Protein AF-A0A383BA45-F1 (afdb_monomer_lite)

InterPro domains:
  IPR013785 Aldolase-type TIM barrel [G3DSA:3.20.20.70] (1-122)
  IPR050139 Guanosine monophosphate reductase [PTHR43170] (2-120)

Secondary structure (DSSP, 8-state):
----------GGG--PPP-------GGG----EEEE-TTT--EEEE---EE-SSTTTS-HHHHHHHHHTT-EEEPPTTS-----TTEEEEE-TTS-GGGS---S-S-EEE--S-TTSHHHH--

Radius of gyration: 18.5 Å; chains: 1; bounding box: 49×31×50 Å

Organism: NCBI:txid408172

Foldseek 3Di:
DDDDPDDDDDPVRDDDDDDDDPDPDPVPDDQWDWDQDPPVRDIAIFRAAEFDQDPVTQDPVNQVVQVVRREAYEHHQPDDDDDDPRYADEDELVDDPVPDPPPPGPHYHYDDPDCPDVSNVVD

pLDDT: mean 89.88, std 11.24, range [54.69, 98.5]

Sequence (123 aa):
MRIIENTKLDFSDVLISPKRSQLTSRKDADLTRQFTFKHSKYTWTGVPIIASNMDHTGTYKVNVVLTAHKMLTALCKFEKFQVRENLIQTIGLDKNLDELDYDDSEWICLDVANGYTERFNDY

Structure (mmCIF, N/CA/C/O backbone):
data_AF-A0A383BA45-F1
#
_entry.id   AF-A0A383BA45-F1
#
loop_
_atom_site.group_PDB
_atom_site.id
_atom_site.type_symbol
_atom_site.label_atom_id
_atom_site.label_alt_id
_atom_site.label_comp_id
_atom_site.label_asym_id
_atom_site.label_entity_id
_atom_site.label_seq_id
_atom_site.pdbx_PDB_ins_code
_atom_site.Cartn_x
_atom_site.Cartn_y
_atom_site.Cartn_z
_atom_site.occupancy
_atom_site.B_iso_or_equiv
_atom_site.auth_seq_id
_atom_site.auth_comp_id
_atom_site.auth_asym_id
_atom_site.auth_atom_id
_atom_site.pdbx_PDB_model_num
ATOM 1 N N . MET A 1 1 ? 30.248 10.058 6.506 1.00 61.53 1 MET A N 1
ATOM 2 C CA . MET A 1 1 ? 29.074 9.432 7.152 1.00 61.53 1 MET A CA 1
ATOM 3 C C . MET A 1 1 ? 29.004 9.942 8.585 1.00 61.53 1 MET A C 1
ATOM 5 O O . MET A 1 1 ? 29.980 9.790 9.306 1.00 61.53 1 MET A O 1
ATOM 9 N N . ARG A 1 2 ? 27.924 10.633 8.968 1.00 79.44 2 ARG A N 1
ATOM 10 C CA . ARG A 1 2 ? 27.731 11.160 10.329 1.00 79.44 2 ARG A CA 1
ATOM 11 C C . ARG A 1 2 ? 26.859 10.168 11.097 1.00 79.44 2 ARG A C 1
ATOM 13 O O . ARG A 1 2 ? 25.743 9.909 10.661 1.00 79.44 2 ARG A O 1
ATOM 20 N N . ILE A 1 3 ? 27.369 9.597 12.184 1.00 79.62 3 ILE A N 1
ATOM 21 C CA . ILE A 1 3 ? 26.595 8.676 13.027 1.00 79.62 3 ILE A CA 1
ATOM 22 C C . ILE A 1 3 ? 25.565 9.496 13.815 1.00 79.62 3 ILE A C 1
ATOM 24 O O . ILE A 1 3 ? 25.890 10.561 14.344 1.00 79.62 3 ILE A O 1
ATOM 28 N N . ILE A 1 4 ? 24.311 9.038 13.830 1.00 86.62 4 ILE A N 1
ATOM 29 C CA . ILE A 1 4 ? 23.198 9.697 14.527 1.00 86.62 4 ILE A CA 1
ATOM 30 C C . ILE A 1 4 ? 22.768 8.811 15.699 1.00 86.62 4 ILE A C 1
ATOM 32 O O . ILE A 1 4 ? 21.990 7.877 15.517 1.00 86.62 4 ILE A O 1
ATOM 36 N N . GLU A 1 5 ? 23.231 9.163 16.895 1.00 86.69 5 GLU A N 1
ATOM 37 C CA . GLU A 1 5 ? 23.113 8.416 18.165 1.00 86.69 5 GLU A CA 1
ATOM 38 C C . GLU A 1 5 ? 21.722 8.472 18.840 1.00 86.69 5 GLU A C 1
ATOM 40 O O . GLU A 1 5 ? 21.596 8.382 20.057 1.00 86.69 5 GLU A O 1
ATOM 45 N N . ASN A 1 6 ? 20.641 8.652 18.081 1.00 92.31 6 ASN A N 1
ATOM 46 C CA . ASN A 1 6 ? 19.296 8.747 18.667 1.00 92.31 6 ASN A CA 1
ATOM 47 C C . ASN A 1 6 ? 18.644 7.366 18.812 1.00 92.31 6 ASN A C 1
ATOM 49 O O . ASN A 1 6 ? 18.809 6.529 17.924 1.00 92.31 6 ASN A O 1
ATOM 53 N N . THR A 1 7 ? 17.808 7.181 19.843 1.00 93.44 7 THR A N 1
ATOM 54 C CA . THR A 1 7 ? 16.941 5.998 19.987 1.00 93.44 7 THR A CA 1
ATOM 55 C C . THR A 1 7 ? 16.139 5.758 18.709 1.00 93.44 7 THR A C 1
ATOM 57 O O . THR A 1 7 ? 15.523 6.681 18.167 1.00 93.44 7 THR A O 1
ATOM 60 N N . LYS A 1 8 ? 16.160 4.516 18.223 1.00 93.81 8 LYS A N 1
ATOM 61 C CA . LYS A 1 8 ? 15.396 4.049 17.062 1.00 93.81 8 LYS A CA 1
ATOM 62 C C . LYS A 1 8 ? 14.333 3.084 17.567 1.00 93.81 8 LYS A C 1
ATOM 64 O O . LYS A 1 8 ? 14.648 2.258 18.413 1.00 93.81 8 LYS A O 1
ATOM 69 N N . LEU A 1 9 ? 13.104 3.248 17.091 1.00 95.56 9 LEU A N 1
ATOM 70 C CA . LEU A 1 9 ? 11.965 2.424 17.485 1.00 95.56 9 LEU A CA 1
ATOM 71 C C . LEU A 1 9 ? 11.466 1.650 16.266 1.00 95.56 9 LEU A C 1
ATOM 73 O O . LEU A 1 9 ? 11.285 2.245 15.201 1.00 95.56 9 LEU A O 1
ATOM 77 N N . ASP A 1 10 ? 11.219 0.362 16.450 1.00 97.38 10 ASP A N 1
ATOM 78 C CA . ASP A 1 10 ? 10.475 -0.520 15.554 1.00 97.38 10 ASP A CA 1
ATOM 79 C C . ASP A 1 10 ? 9.052 -0.753 16.109 1.00 97.38 10 ASP A C 1
ATOM 81 O O . ASP A 1 10 ? 8.720 -0.365 17.234 1.00 97.38 10 ASP A O 1
ATOM 85 N N . PHE A 1 11 ? 8.179 -1.404 15.341 1.00 96.75 11 PHE A N 1
ATOM 86 C CA . PHE A 1 11 ? 6.817 -1.727 15.768 1.00 96.75 11 PHE A CA 1
ATOM 87 C C . PHE A 1 11 ? 6.780 -2.610 17.022 1.00 96.75 11 PHE A C 1
ATOM 89 O O . PHE A 1 11 ? 5.856 -2.480 17.821 1.00 96.75 11 PHE A O 1
ATOM 96 N N . SER A 1 12 ? 7.776 -3.482 17.217 1.00 97.25 12 SER A N 1
ATOM 97 C CA . SER A 1 12 ? 7.886 -4.342 18.404 1.00 97.25 12 SER A CA 1
ATOM 98 C C . SER A 1 12 ? 8.242 -3.590 19.685 1.00 97.25 12 SER A C 1
ATOM 100 O O . SER A 1 12 ? 8.045 -4.129 20.773 1.00 97.25 12 SER A O 1
ATOM 102 N N . ASP A 1 13 ? 8.747 -2.361 19.572 1.00 97.62 13 ASP A N 1
ATOM 103 C CA . ASP A 1 13 ? 9.221 -1.583 20.719 1.00 97.62 13 ASP A CA 1
ATOM 104 C C . ASP A 1 13 ? 8.095 -0.800 21.405 1.00 97.62 13 ASP A C 1
ATOM 106 O O . ASP A 1 13 ? 8.297 -0.203 22.465 1.00 97.62 13 ASP A O 1
ATOM 110 N N . VAL A 1 14 ? 6.902 -0.763 20.803 1.00 97.38 14 VAL A N 1
ATOM 111 C CA . VAL A 1 14 ? 5.810 0.114 21.228 1.00 97.38 14 VAL A CA 1
ATOM 112 C C . VAL A 1 14 ? 4.467 -0.604 21.300 1.00 97.38 14 VAL A C 1
ATOM 114 O O . VAL A 1 14 ? 4.181 -1.551 20.575 1.00 97.38 14 VAL A O 1
ATOM 117 N N . LEU A 1 15 ? 3.594 -0.095 22.171 1.00 98.06 15 LEU A N 1
ATOM 118 C CA . LEU A 1 15 ? 2.199 -0.514 22.287 1.00 98.06 15 LEU A CA 1
ATOM 119 C C . LEU A 1 15 ? 1.288 0.714 22.275 1.00 98.06 15 LEU A C 1
ATOM 121 O O . LEU A 1 15 ? 1.640 1.780 22.785 1.00 98.06 15 LEU A O 1
ATOM 125 N N . ILE A 1 16 ? 0.080 0.559 21.732 1.00 97.38 16 ILE A N 1
ATOM 126 C CA . ILE A 1 16 ? -0.950 1.597 21.803 1.00 97.38 16 ILE A CA 1
ATOM 127 C C . 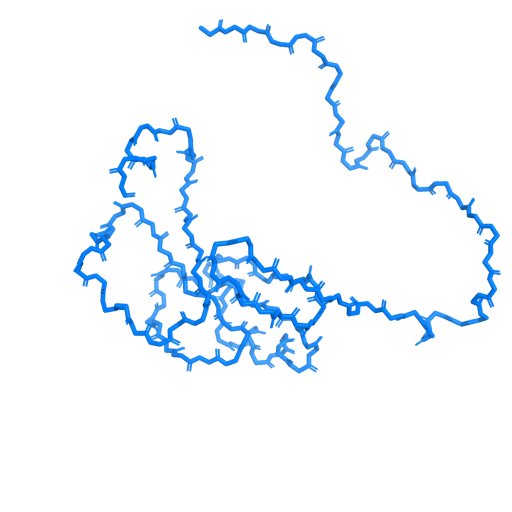ILE A 1 16 ? -1.635 1.505 23.168 1.00 97.38 16 ILE A C 1
ATOM 129 O O . ILE A 1 16 ? -2.255 0.494 23.493 1.00 97.38 16 ILE A O 1
ATOM 133 N N . SER A 1 17 ? -1.557 2.576 23.957 1.00 97.25 17 SER A N 1
ATOM 134 C CA . SER A 1 17 ? -2.257 2.647 25.241 1.00 97.25 17 SER A CA 1
ATOM 135 C C . SER A 1 17 ? -3.776 2.782 25.032 1.00 97.25 17 SER A C 1
ATOM 137 O O . SER A 1 17 ? -4.205 3.696 24.313 1.00 97.25 17 SER A O 1
ATOM 139 N N . PRO A 1 18 ? -4.608 1.913 25.641 1.00 96.50 18 PRO A N 1
ATOM 140 C CA . PRO A 1 18 ? -6.061 2.009 25.546 1.00 96.50 18 PRO A CA 1
ATOM 141 C C . PRO A 1 18 ? -6.597 3.344 26.078 1.00 96.50 18 PRO A C 1
ATOM 143 O O . PRO A 1 18 ? -6.094 3.900 27.054 1.00 96.50 18 PRO A O 1
ATOM 146 N N . LYS A 1 19 ? -7.677 3.842 25.470 1.00 95.06 19 LYS A N 1
ATOM 147 C CA . LYS A 1 19 ? -8.391 5.051 25.909 1.00 95.06 19 LYS A CA 1
ATOM 148 C C . LYS A 1 19 ? -9.884 4.770 26.039 1.00 95.06 19 LYS A C 1
ATOM 150 O O . LYS A 1 19 ? -10.417 3.898 25.355 1.00 95.06 19 LYS A O 1
ATOM 155 N N . ARG A 1 20 ? -10.571 5.525 26.905 1.00 94.25 20 ARG A N 1
ATOM 156 C CA . ARG A 1 20 ? -12.040 5.483 26.983 1.00 94.25 20 ARG A CA 1
ATOM 157 C C . ARG A 1 20 ? -12.626 5.868 25.623 1.00 94.25 20 ARG A C 1
ATOM 159 O O . ARG A 1 20 ? -12.199 6.855 25.032 1.00 94.25 20 ARG A O 1
ATOM 166 N N . SER A 1 21 ? -13.599 5.096 25.154 1.00 91.50 21 SER A N 1
ATOM 167 C CA . SER A 1 21 ? -14.271 5.291 23.869 1.00 91.50 21 SER A CA 1
ATOM 168 C C . SER A 1 21 ? -15.782 5.197 24.050 1.00 91.50 21 SER A C 1
ATOM 170 O O . SER A 1 21 ? -16.254 4.497 24.943 1.00 91.50 21 SER A O 1
ATOM 172 N N . GLN A 1 22 ? -16.525 5.908 23.204 1.00 93.56 22 GLN A N 1
ATOM 173 C CA . GLN A 1 22 ? -17.983 5.792 23.103 1.00 93.56 22 GLN A CA 1
ATOM 174 C C . GLN A 1 22 ? -18.418 4.766 22.042 1.00 93.56 22 GLN A C 1
ATOM 176 O O . GLN A 1 22 ? -19.604 4.470 21.932 1.00 93.56 22 GLN A O 1
ATOM 181 N N . LEU A 1 23 ? -17.476 4.216 21.263 1.00 92.69 23 LEU A N 1
ATOM 182 C CA . LEU A 1 23 ? -17.763 3.159 20.293 1.00 92.69 23 LEU A CA 1
ATOM 183 C C . LEU A 1 23 ? -18.273 1.911 21.015 1.00 92.69 23 LEU A C 1
ATOM 185 O O . LEU A 1 23 ? -17.598 1.371 21.891 1.00 92.69 23 LEU A O 1
ATOM 189 N N . THR A 1 24 ? -19.452 1.444 20.614 1.00 92.50 24 THR A N 1
ATOM 190 C CA . THR A 1 24 ? -20.091 0.255 21.196 1.00 92.50 24 THR A CA 1
ATOM 191 C C . THR A 1 24 ? -19.777 -1.014 20.407 1.00 92.50 24 THR A C 1
ATOM 193 O O . THR A 1 24 ? -19.784 -2.108 20.971 1.00 92.50 24 THR A O 1
ATOM 196 N N . SER A 1 25 ? -19.440 -0.891 19.117 1.00 94.44 25 SER A N 1
ATOM 197 C CA . SER A 1 25 ? -19.050 -2.010 18.267 1.00 94.44 25 SER A CA 1
ATOM 198 C C . SER A 1 25 ? -17.883 -1.669 17.342 1.00 94.44 25 SER A C 1
ATOM 200 O O . SER A 1 25 ? -17.720 -0.544 16.882 1.00 94.44 25 SER A O 1
ATOM 202 N N . ARG A 1 26 ? -17.077 -2.686 17.009 1.00 93.69 26 ARG A N 1
ATOM 203 C CA . ARG A 1 26 ? -15.966 -2.574 16.043 1.00 93.69 26 ARG A CA 1
ATOM 204 C C . ARG A 1 26 ? -16.445 -2.243 14.629 1.00 93.69 26 ARG A C 1
ATOM 206 O O . ARG A 1 26 ? -15.709 -1.616 13.882 1.00 93.69 26 ARG A O 1
ATOM 213 N N . LYS A 1 27 ? -17.667 -2.657 14.276 1.00 93.75 27 LYS A N 1
ATOM 214 C CA . LYS A 1 27 ? -18.272 -2.392 12.960 1.00 93.75 27 LYS A CA 1
ATOM 215 C C . LYS A 1 27 ? -18.537 -0.900 12.717 1.00 93.75 27 LYS A C 1
ATOM 217 O O . LYS A 1 27 ? -18.691 -0.502 11.572 1.00 93.75 27 LYS A O 1
ATOM 222 N N . ASP A 1 28 ? -18.598 -0.109 13.789 1.00 93.12 28 ASP A N 1
ATOM 223 C CA . ASP A 1 28 ? -18.900 1.322 13.734 1.00 93.12 28 ASP A CA 1
ATOM 224 C C . ASP A 1 28 ? -17.629 2.165 13.502 1.00 93.12 28 ASP A C 1
ATOM 226 O O . ASP A 1 28 ? -17.696 3.388 13.403 1.00 93.12 28 ASP A O 1
ATOM 230 N N . ALA A 1 29 ? -16.451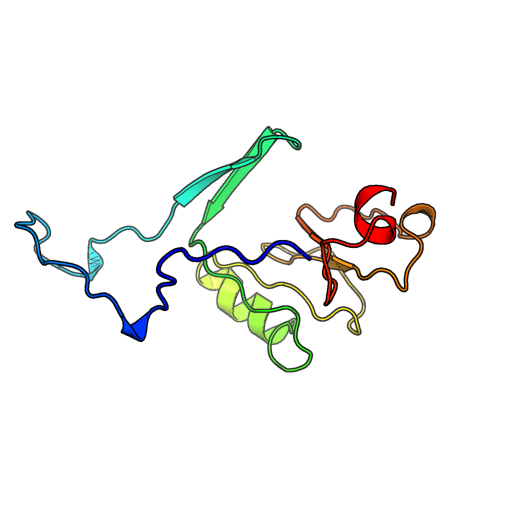 1.531 13.440 1.00 94.88 29 ALA A N 1
ATOM 231 C CA . ALA A 1 29 ? -15.195 2.211 13.164 1.00 94.88 29 ALA A CA 1
ATOM 232 C C . ALA A 1 29 ? -15.031 2.473 11.658 1.00 94.88 29 ALA A C 1
ATOM 234 O O . ALA A 1 29 ? -14.910 1.538 10.866 1.00 94.88 29 ALA A O 1
ATOM 235 N N . ASP A 1 30 ? -14.962 3.749 11.275 1.00 95.94 30 ASP A N 1
ATOM 236 C CA . ASP A 1 30 ? -14.676 4.151 9.899 1.00 95.94 30 ASP A CA 1
ATOM 237 C C . ASP A 1 30 ? -13.161 4.164 9.623 1.00 95.94 30 ASP A C 1
ATOM 239 O O . ASP A 1 30 ? -12.378 4.944 10.186 1.00 95.94 30 ASP A O 1
ATOM 243 N N . LEU A 1 31 ? -12.744 3.259 8.739 1.00 97.25 31 LEU A N 1
ATOM 244 C CA . LEU A 1 31 ? -11.359 3.120 8.299 1.00 97.25 31 LEU A CA 1
ATOM 245 C C . LEU A 1 31 ? -11.024 4.018 7.105 1.00 97.25 31 LEU A C 1
ATOM 247 O O . LEU A 1 31 ? -9.851 4.127 6.745 1.00 97.25 31 LEU A O 1
ATOM 251 N N . THR A 1 32 ? -12.019 4.661 6.491 1.00 97.94 32 THR A N 1
ATOM 252 C CA . THR A 1 32 ? -11.782 5.549 5.360 1.00 97.94 32 THR A CA 1
ATOM 253 C C . THR A 1 32 ? -11.084 6.831 5.806 1.00 97.94 32 THR A C 1
ATOM 255 O O . THR A 1 32 ? -11.244 7.323 6.927 1.00 97.94 32 THR A O 1
ATOM 258 N N . ARG A 1 33 ? -10.226 7.355 4.938 1.00 98.19 33 ARG A N 1
ATOM 259 C CA . ARG A 1 33 ? -9.524 8.625 5.098 1.00 98.19 33 ARG A CA 1
ATOM 260 C C . ARG A 1 33 ? -9.672 9.419 3.819 1.00 98.19 33 ARG A C 1
ATOM 262 O O . ARG A 1 33 ? -9.742 8.838 2.742 1.00 98.19 33 ARG A O 1
ATOM 269 N N . GLN A 1 34 ? -9.687 10.736 3.967 1.00 98.25 34 GLN A N 1
ATOM 270 C CA . GLN A 1 34 ? -9.623 11.668 2.857 1.00 98.25 34 GLN A CA 1
ATOM 271 C C . GLN A 1 34 ? -8.279 12.392 2.902 1.00 98.25 34 GLN A C 1
ATOM 273 O O . GLN A 1 34 ? -7.910 12.954 3.935 1.00 98.25 34 GLN A O 1
ATOM 278 N N . PHE A 1 35 ? -7.557 12.373 1.786 1.00 97.62 35 PHE A N 1
ATOM 279 C CA . PHE A 1 35 ? -6.299 13.092 1.622 1.00 97.62 35 PHE A CA 1
ATOM 280 C C . PHE A 1 35 ? -6.387 14.032 0.431 1.00 97.62 35 PHE A C 1
ATOM 282 O O . PHE A 1 35 ? -6.855 13.633 -0.630 1.00 97.62 35 PHE A O 1
ATOM 289 N N . THR A 1 36 ? -5.874 15.250 0.597 1.00 97.31 36 THR A N 1
ATOM 290 C CA . THR A 1 36 ? -5.609 16.174 -0.508 1.00 97.31 36 THR A CA 1
ATOM 291 C C . THR A 1 36 ? -4.102 16.259 -0.712 1.00 97.31 36 THR A C 1
ATOM 293 O O . THR A 1 36 ? -3.366 16.680 0.185 1.00 97.31 36 THR A O 1
ATOM 296 N N . PHE A 1 37 ? -3.623 15.846 -1.882 1.00 95.75 37 PHE A N 1
ATOM 297 C CA . PHE A 1 37 ? -2.192 15.754 -2.161 1.00 95.75 37 PHE A CA 1
ATOM 298 C C . PHE A 1 37 ? -1.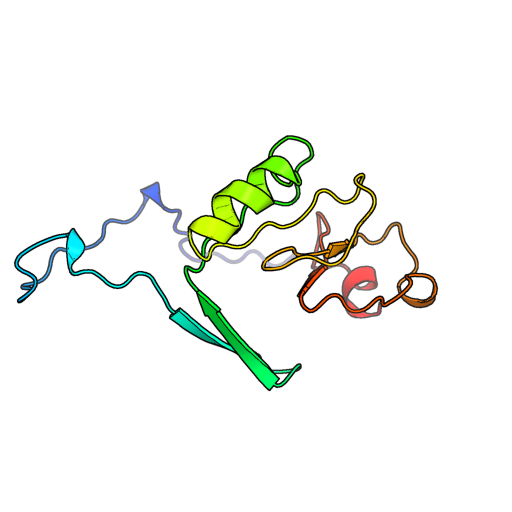585 17.123 -2.467 1.00 95.75 37 PHE A C 1
ATOM 300 O O . PHE A 1 37 ? -2.119 17.921 -3.238 1.00 95.75 37 PHE A O 1
ATOM 307 N N . LYS A 1 38 ? -0.422 17.397 -1.866 1.00 95.75 38 LYS A N 1
ATOM 308 C CA . LYS A 1 38 ? 0.222 18.719 -1.890 1.00 95.75 38 LYS A CA 1
ATOM 309 C C . LYS A 1 38 ? 0.496 19.239 -3.305 1.00 95.75 38 LYS A C 1
ATOM 311 O O . LYS A 1 38 ? 0.287 20.431 -3.541 1.00 95.75 38 LYS A O 1
ATOM 316 N N . HIS A 1 39 ? 0.975 18.376 -4.200 1.00 93.50 39 HIS A N 1
ATOM 317 C CA . HIS A 1 39 ? 1.456 18.763 -5.530 1.00 93.50 39 HIS A CA 1
ATOM 318 C C . HIS A 1 39 ? 0.371 18.638 -6.603 1.00 93.50 39 HIS A C 1
ATOM 320 O O . HIS A 1 39 ? 0.071 19.633 -7.254 1.00 93.50 39 HIS A O 1
ATOM 326 N N . SER A 1 40 ? -0.287 17.481 -6.718 1.00 91.50 40 SER A N 1
ATOM 327 C CA . SER A 1 40 ? -1.356 17.268 -7.707 1.00 91.50 40 SER A CA 1
ATOM 328 C C . SER A 1 40 ? -2.673 17.971 -7.368 1.00 91.50 40 SER A C 1
ATOM 330 O O . SER A 1 40 ? -3.524 18.107 -8.236 1.00 91.50 40 SER A O 1
ATOM 332 N N . LYS A 1 41 ? -2.877 18.390 -6.107 1.00 94.12 41 LYS A N 1
ATOM 333 C CA . LYS A 1 41 ? -4.161 18.900 -5.570 1.00 94.12 41 LYS A CA 1
ATOM 334 C C . LYS A 1 41 ? -5.318 17.901 -5.645 1.00 94.12 41 LYS A C 1
ATOM 336 O O . LYS A 1 41 ? -6.435 18.231 -5.248 1.00 94.12 41 LYS A O 1
ATOM 341 N N . TYR A 1 42 ? -5.043 16.680 -6.090 1.00 93.19 42 TYR A N 1
ATOM 342 C CA . TYR A 1 42 ? -6.010 15.606 -6.148 1.00 93.19 42 TYR A CA 1
ATOM 343 C C . TYR A 1 42 ? -6.501 15.252 -4.742 1.00 93.19 42 TYR A C 1
ATOM 345 O O . TYR A 1 42 ? -5.729 15.299 -3.779 1.00 93.19 42 TYR A O 1
ATOM 353 N N . THR A 1 43 ? -7.786 14.921 -4.625 1.00 96.50 43 THR A N 1
ATOM 354 C CA . THR A 1 43 ? -8.389 14.471 -3.371 1.00 96.50 43 THR A CA 1
ATOM 355 C C . THR A 1 43 ? -8.852 13.036 -3.523 1.00 96.50 43 THR A C 1
ATOM 357 O O . THR A 1 43 ? -9.723 12.756 -4.338 1.00 96.50 43 THR A O 1
ATOM 360 N N . TRP A 1 44 ? -8.302 12.150 -2.699 1.00 96.31 44 TRP A N 1
ATOM 361 C CA . TRP A 1 44 ? -8.675 10.740 -2.663 1.00 96.31 44 TRP A CA 1
ATOM 362 C C . TRP A 1 44 ? -9.370 10.400 -1.351 1.00 96.31 44 TRP A C 1
ATOM 364 O O . TRP A 1 44 ? -8.958 10.879 -0.290 1.00 96.31 44 TRP A O 1
ATOM 374 N N . THR A 1 45 ? -10.379 9.532 -1.428 1.00 98.00 45 THR A N 1
ATOM 375 C CA . THR A 1 45 ? -11.073 8.981 -0.264 1.00 98.00 45 THR A CA 1
ATOM 376 C C . THR A 1 45 ? -11.117 7.457 -0.344 1.00 98.00 45 THR A C 1
ATOM 378 O O . THR A 1 45 ? -11.720 6.901 -1.258 1.00 98.00 45 THR A O 1
ATOM 381 N N . GLY A 1 46 ? -10.553 6.774 0.651 1.00 97.88 46 GLY A N 1
ATOM 382 C CA . GLY A 1 46 ? -10.550 5.311 0.718 1.00 97.88 46 GLY A 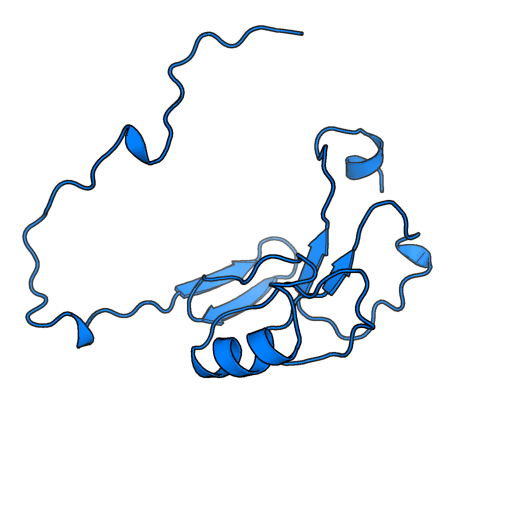CA 1
ATOM 383 C C . GLY A 1 46 ? -9.893 4.781 1.988 1.00 97.88 46 GLY A C 1
ATOM 384 O O . GLY A 1 46 ? -9.612 5.538 2.917 1.00 97.88 46 GLY A O 1
ATOM 385 N N . VAL A 1 47 ? -9.675 3.471 2.064 1.00 98.44 47 VAL A N 1
ATOM 386 C CA . VAL A 1 47 ? -8.958 2.839 3.178 1.00 98.44 47 VAL A CA 1
ATOM 387 C C . VAL A 1 47 ? -7.463 2.851 2.844 1.00 98.44 47 VAL A C 1
ATOM 389 O O . VAL A 1 47 ? -7.084 2.263 1.832 1.00 98.44 47 VAL A O 1
ATOM 392 N N . PRO A 1 48 ? -6.599 3.506 3.646 1.00 97.69 48 PRO A N 1
ATOM 393 C CA . PRO A 1 48 ? -5.195 3.758 3.303 1.00 97.69 48 PRO A CA 1
ATOM 394 C C . PRO A 1 48 ? -4.307 2.522 3.512 1.00 97.69 48 PRO A C 1
ATOM 396 O O . PRO A 1 48 ? -3.348 2.538 4.280 1.00 97.69 48 PRO A O 1
ATOM 399 N N . ILE A 1 49 ? -4.660 1.433 2.837 1.00 98.38 49 ILE A N 1
ATOM 400 C CA . ILE A 1 49 ? -3.903 0.190 2.743 1.00 98.38 49 ILE A CA 1
ATOM 401 C C . ILE A 1 49 ? -3.564 -0.010 1.269 1.00 98.38 49 ILE A C 1
ATOM 403 O O . ILE A 1 49 ? -4.420 0.151 0.397 1.00 98.38 49 ILE A O 1
ATOM 407 N N . ILE A 1 50 ? -2.304 -0.347 1.005 1.00 98.50 50 ILE A N 1
ATOM 408 C CA . ILE A 1 50 ? -1.765 -0.503 -0.343 1.00 98.50 50 ILE A CA 1
ATOM 409 C C . ILE A 1 50 ? -1.058 -1.855 -0.422 1.00 98.50 50 ILE A C 1
ATOM 411 O O . ILE A 1 50 ? -0.175 -2.136 0.389 1.00 98.50 50 ILE A O 1
ATOM 415 N N . ALA A 1 51 ? -1.424 -2.692 -1.393 1.00 98.50 51 ALA A N 1
ATOM 416 C CA . ALA A 1 51 ? -0.617 -3.863 -1.731 1.00 98.50 51 ALA A CA 1
ATOM 417 C C . ALA A 1 51 ? 0.709 -3.428 -2.373 1.00 98.50 51 ALA A C 1
ATOM 419 O O . ALA A 1 51 ? 0.716 -2.598 -3.282 1.00 98.50 51 ALA A O 1
ATOM 420 N N . SER A 1 52 ? 1.818 -3.996 -1.895 1.00 98.38 52 SER A N 1
ATOM 421 C CA . SER A 1 52 ? 3.164 -3.682 -2.384 1.00 98.38 52 SER A CA 1
ATOM 422 C C . SER A 1 52 ? 3.374 -4.150 -3.830 1.00 98.38 52 SER A C 1
ATOM 424 O O . SER A 1 52 ? 2.864 -5.194 -4.233 1.00 98.38 52 SER A O 1
ATOM 426 N N . ASN A 1 53 ? 4.191 -3.405 -4.573 1.00 97.25 53 ASN A N 1
ATOM 427 C CA . ASN A 1 53 ? 4.592 -3.579 -5.975 1.00 97.25 53 ASN A CA 1
ATOM 428 C C . ASN A 1 53 ? 5.499 -4.796 -6.259 1.00 97.25 53 ASN A C 1
ATOM 430 O O . ASN A 1 53 ? 6.264 -4.802 -7.226 1.00 97.25 53 ASN A O 1
ATOM 434 N N . MET A 1 54 ? 5.419 -5.840 -5.436 1.00 97.44 54 MET A N 1
ATOM 435 C CA . MET A 1 54 ? 6.143 -7.099 -5.631 1.00 97.44 54 MET A CA 1
ATOM 436 C C . MET A 1 54 ? 5.419 -7.993 -6.647 1.00 97.44 54 MET A C 1
ATOM 438 O O . MET A 1 54 ? 4.196 -7.949 -6.753 1.00 97.44 54 MET A O 1
ATOM 442 N N . ASP A 1 55 ? 6.158 -8.842 -7.354 1.00 94.50 55 ASP A N 1
ATOM 443 C CA . ASP A 1 55 ? 5.668 -9.778 -8.383 1.00 94.50 55 ASP A CA 1
ATOM 444 C C . ASP A 1 55 ? 4.488 -10.664 -7.947 1.00 94.50 55 ASP A C 1
ATOM 446 O O . ASP A 1 55 ? 3.545 -10.879 -8.707 1.00 94.50 55 ASP A O 1
ATOM 450 N N . HIS A 1 56 ? 4.496 -11.140 -6.706 1.00 95.06 56 HIS A N 1
ATOM 451 C CA . HIS A 1 56 ? 3.461 -12.025 -6.169 1.00 95.06 56 HIS A CA 1
ATOM 452 C C . HIS A 1 56 ? 2.428 -11.319 -5.279 1.00 95.06 56 HIS A C 1
ATOM 454 O O . HIS A 1 56 ? 1.506 -11.963 -4.778 1.00 95.06 56 HIS A O 1
ATOM 460 N N . THR A 1 57 ? 2.543 -9.997 -5.124 1.00 97.38 57 THR A N 1
ATOM 461 C CA . THR A 1 57 ? 1.653 -9.177 -4.285 1.00 97.38 57 THR A CA 1
ATOM 462 C C . THR A 1 57 ? 0.890 -8.160 -5.133 1.00 97.38 57 THR A C 1
ATOM 464 O O . THR A 1 57 ? -0.339 -8.133 -5.129 1.00 97.38 57 THR A O 1
ATOM 467 N N . GLY A 1 58 ? 1.604 -7.358 -5.917 1.00 97.56 58 GLY A N 1
ATOM 468 C CA . GLY A 1 58 ? 1.080 -6.285 -6.755 1.00 97.56 58 GLY A CA 1
ATOM 469 C C . GLY A 1 58 ? 0.547 -6.795 -8.086 1.00 97.56 58 GLY A C 1
ATOM 470 O O . GLY A 1 58 ? 1.098 -6.476 -9.136 1.00 97.56 58 GLY A O 1
ATOM 471 N N . THR A 1 59 ? -0.512 -7.606 -8.054 1.00 97.81 59 THR A N 1
ATOM 472 C CA . THR A 1 59 ? -1.117 -8.208 -9.255 1.00 97.81 59 THR A CA 1
ATOM 473 C C . THR A 1 59 ? -2.513 -7.653 -9.530 1.00 97.81 59 THR A C 1
ATOM 475 O O . THR A 1 59 ? -3.217 -7.205 -8.623 1.00 97.81 59 THR A O 1
ATOM 478 N N . TYR A 1 60 ? -2.988 -7.777 -10.772 1.00 97.75 60 TYR A N 1
ATOM 479 C CA . TYR A 1 60 ? -4.364 -7.411 -11.131 1.00 97.75 60 TYR A CA 1
ATOM 480 C C . TYR A 1 60 ? -5.431 -8.143 -10.315 1.00 97.75 60 TYR A C 1
ATOM 482 O O . TYR A 1 60 ? -6.472 -7.571 -10.005 1.00 97.75 60 TYR A O 1
ATOM 490 N N . LYS A 1 61 ? -5.182 -9.405 -9.948 1.00 97.69 61 LYS A N 1
ATOM 491 C CA . LYS A 1 61 ? -6.113 -10.183 -9.121 1.00 97.69 61 LYS A CA 1
ATOM 492 C C . LYS A 1 61 ? -6.245 -9.574 -7.725 1.00 97.69 61 LYS A C 1
ATOM 494 O O . LYS A 1 61 ? -7.354 -9.488 -7.208 1.00 97.69 61 LYS A O 1
ATOM 499 N N . VAL A 1 62 ? -5.133 -9.111 -7.150 1.00 98.12 62 VAL A N 1
ATOM 500 C CA . VAL A 1 62 ? -5.122 -8.414 -5.857 1.00 98.12 62 VAL A CA 1
ATOM 501 C C . VAL A 1 62 ? -5.814 -7.057 -5.968 1.00 98.12 62 VAL A C 1
ATOM 503 O O . VAL A 1 62 ? -6.666 -6.764 -5.134 1.00 98.12 62 VAL A O 1
ATOM 506 N N . ASN A 1 63 ? -5.556 -6.288 -7.031 1.00 98.12 63 ASN A N 1
ATOM 507 C CA . ASN A 1 63 ? -6.254 -5.022 -7.278 1.00 98.12 63 ASN A CA 1
ATOM 508 C C . ASN A 1 63 ? -7.778 -5.189 -7.336 1.00 98.12 63 ASN A C 1
ATOM 510 O O . ASN A 1 63 ? -8.482 -4.411 -6.700 1.00 98.12 63 ASN A O 1
ATOM 514 N N . VAL A 1 64 ? -8.293 -6.215 -8.022 1.00 98.06 64 VAL A N 1
ATOM 515 C CA . VAL A 1 64 ? -9.745 -6.465 -8.092 1.00 98.06 64 VAL A CA 1
ATOM 516 C C . VAL A 1 64 ? -10.344 -6.669 -6.696 1.00 98.06 64 VAL A C 1
ATOM 518 O O . VAL A 1 64 ? -11.380 -6.089 -6.379 1.00 98.06 64 VAL A O 1
ATOM 521 N N . VAL A 1 65 ? -9.682 -7.456 -5.843 1.00 98.31 65 VAL A N 1
ATOM 522 C CA . VAL 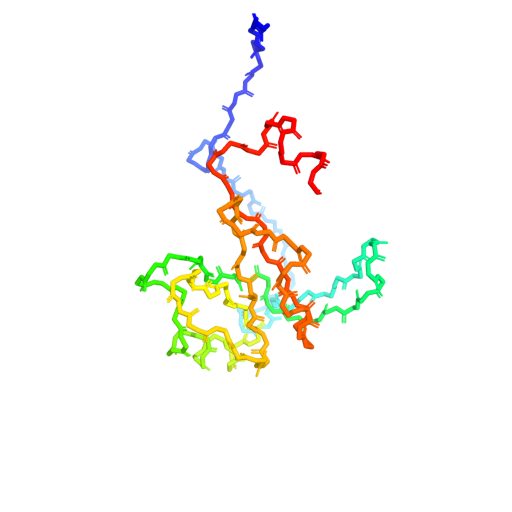A 1 65 ? -10.162 -7.730 -4.480 1.00 98.31 65 VAL A CA 1
ATOM 523 C C . VAL A 1 65 ? -10.042 -6.491 -3.589 1.00 98.31 65 VAL A C 1
ATOM 525 O O . VAL A 1 65 ? -10.993 -6.138 -2.897 1.00 98.31 65 VAL A O 1
ATOM 528 N N . LEU A 1 66 ? -8.900 -5.802 -3.614 1.00 98.38 66 LEU A N 1
ATOM 529 C CA . LEU A 1 66 ? -8.651 -4.631 -2.770 1.00 98.38 66 LEU A CA 1
ATOM 530 C C . LEU A 1 66 ? -9.512 -3.423 -3.152 1.00 98.38 66 LEU A C 1
ATOM 532 O O . LEU A 1 66 ? -10.001 -2.722 -2.265 1.00 98.38 66 LEU A O 1
ATOM 536 N N . THR A 1 67 ? -9.789 -3.231 -4.442 1.00 97.81 67 THR A N 1
ATOM 537 C CA . THR A 1 67 ? -10.689 -2.173 -4.927 1.00 97.81 67 THR A CA 1
ATOM 538 C C . THR A 1 67 ? -12.089 -2.315 -4.330 1.00 97.81 67 THR A C 1
ATOM 540 O O . THR A 1 67 ? -12.655 -1.327 -3.866 1.00 97.81 67 THR A O 1
ATOM 543 N N . ALA A 1 68 ? -12.614 -3.543 -4.208 1.00 97.94 68 ALA A N 1
ATOM 544 C CA . ALA A 1 68 ? -13.906 -3.794 -3.556 1.00 97.94 68 ALA A CA 1
ATOM 545 C C . ALA A 1 68 ? -13.936 -3.365 -2.071 1.00 97.94 68 ALA A C 1
ATOM 547 O O . ALA A 1 68 ? -15.004 -3.111 -1.512 1.00 97.94 68 ALA A O 1
ATOM 548 N N . HIS A 1 69 ? -12.765 -3.239 -1.439 1.00 98.00 69 HIS A N 1
ATOM 549 C CA . HIS A 1 69 ? -12.583 -2.750 -0.072 1.00 98.00 69 HIS A CA 1
ATOM 550 C C . HIS A 1 69 ? -12.095 -1.291 0.003 1.00 98.00 69 HIS A C 1
ATOM 552 O O . HIS A 1 69 ? -11.729 -0.832 1.087 1.00 98.00 69 HIS A O 1
ATOM 558 N N . LYS A 1 70 ? -12.118 -0.546 -1.114 1.00 97.88 70 LYS A N 1
ATOM 559 C CA . LYS A 1 70 ? -11.624 0.841 -1.231 1.00 97.88 70 LYS A CA 1
ATOM 560 C C . LYS A 1 70 ? -10.133 0.983 -0.892 1.00 97.88 70 LYS A C 1
ATOM 562 O O . LYS A 1 70 ? -9.721 2.007 -0.351 1.00 97.88 70 LYS A O 1
ATOM 567 N N . MET A 1 71 ? -9.350 -0.064 -1.143 1.00 98.44 71 MET A N 1
ATOM 568 C CA . MET A 1 71 ? -7.902 -0.115 -0.926 1.00 98.44 71 MET A CA 1
ATOM 569 C C . MET A 1 71 ? -7.158 -0.032 -2.262 1.00 98.44 71 MET A C 1
ATOM 571 O O . MET A 1 71 ? -7.729 -0.316 -3.314 1.00 98.44 71 MET A O 1
ATOM 575 N N . LEU A 1 72 ? -5.874 0.324 -2.211 1.00 98.25 72 LEU A N 1
ATOM 576 C CA . LEU A 1 72 ? -5.030 0.519 -3.391 1.00 98.25 72 LEU A CA 1
ATOM 577 C C . LEU A 1 72 ? -4.129 -0.691 -3.658 1.00 98.25 72 LEU A C 1
ATOM 579 O O . LEU A 1 72 ? -3.860 -1.523 -2.789 1.00 98.25 72 LEU A O 1
ATOM 583 N N . THR A 1 73 ? -3.613 -0.787 -4.877 1.00 98.44 73 THR A N 1
ATOM 584 C CA . THR A 1 73 ? -2.593 -1.774 -5.252 1.00 98.44 73 THR A CA 1
ATOM 585 C C . THR A 1 73 ? -1.523 -1.109 -6.093 1.00 98.44 73 THR A C 1
ATOM 587 O O . THR A 1 73 ? -1.833 -0.565 -7.148 1.00 98.44 73 THR A O 1
ATOM 590 N N . ALA A 1 74 ? -0.267 -1.183 -5.657 1.00 98.00 74 ALA A N 1
ATOM 591 C CA . ALA A 1 74 ? 0.861 -0.865 -6.517 1.00 98.00 74 ALA A CA 1
ATOM 592 C C . ALA A 1 74 ? 1.174 -2.070 -7.398 1.00 98.00 74 ALA A C 1
ATOM 594 O O . ALA A 1 74 ? 1.422 -3.165 -6.896 1.00 98.00 74 ALA A O 1
ATOM 595 N N . LEU A 1 75 ? 1.069 -1.890 -8.715 1.00 96.81 75 LEU A N 1
ATOM 596 C CA . LEU A 1 75 ? 1.275 -2.964 -9.678 1.00 96.81 75 LEU A CA 1
ATOM 597 C C . LEU A 1 75 ? 2.767 -3.271 -9.796 1.00 96.81 75 LEU A C 1
ATOM 599 O O . LEU A 1 75 ? 3.590 -2.362 -9.864 1.00 96.81 75 LEU A O 1
ATOM 603 N N . CYS A 1 76 ? 3.126 -4.549 -9.877 1.00 95.62 76 CYS A N 1
ATOM 604 C CA . CYS A 1 76 ? 4.502 -4.930 -10.151 1.00 95.62 76 CYS A CA 1
ATOM 605 C C . CYS A 1 76 ? 5.002 -4.308 -11.465 1.00 95.62 76 CYS A C 1
ATOM 607 O O . CYS A 1 76 ? 4.334 -4.377 -12.494 1.00 95.62 76 CYS A O 1
ATOM 609 N N . LYS A 1 77 ? 6.217 -3.747 -11.456 1.00 90.69 77 LYS A N 1
ATOM 610 C CA . LYS A 1 77 ? 6.800 -3.046 -12.616 1.00 90.69 77 LYS A CA 1
ATOM 611 C C . LYS A 1 77 ? 7.023 -3.917 -13.862 1.00 90.69 77 LYS A C 1
ATOM 613 O O . LYS A 1 77 ? 7.268 -3.377 -14.943 1.00 90.69 77 LYS A O 1
ATOM 618 N N . PHE A 1 78 ? 6.997 -5.241 -13.697 1.00 90.00 78 PHE A N 1
ATOM 619 C CA . PHE A 1 78 ? 7.139 -6.219 -14.779 1.00 90.00 78 PHE A CA 1
ATOM 620 C C . PHE A 1 78 ? 5.806 -6.552 -15.464 1.00 90.00 78 PHE A C 1
ATOM 622 O O . PHE A 1 78 ? 5.806 -7.150 -16.537 1.00 90.00 78 PHE A O 1
ATOM 629 N N . GLU A 1 79 ? 4.679 -6.145 -14.878 1.00 89.81 79 GLU A N 1
ATOM 630 C CA . GLU A 1 79 ? 3.362 -6.255 -15.499 1.00 89.81 79 GLU A CA 1
ATOM 631 C C . GLU A 1 79 ? 3.134 -5.093 -16.475 1.00 89.81 79 GLU A C 1
ATOM 633 O O . GLU A 1 79 ? 3.553 -3.954 -16.243 1.00 89.81 79 GLU A O 1
ATOM 638 N N . LYS A 1 80 ? 2.433 -5.363 -17.581 1.00 89.44 80 LYS A N 1
ATOM 639 C CA . LYS A 1 80 ? 2.028 -4.304 -18.512 1.00 89.44 80 LYS A CA 1
ATOM 640 C C . LYS A 1 80 ? 0.925 -3.473 -17.865 1.00 89.44 80 LYS A C 1
ATOM 642 O O . LYS A 1 80 ? -0.178 -3.983 -17.716 1.00 89.44 80 LYS A O 1
ATOM 647 N N . PHE A 1 81 ? 1.207 -2.210 -17.554 1.00 90.62 81 PHE A N 1
ATOM 648 C CA . PHE A 1 81 ? 0.234 -1.300 -16.950 1.00 90.62 81 PHE A CA 1
ATOM 649 C C . PHE A 1 81 ? -0.994 -1.058 -17.847 1.00 90.62 81 PHE A C 1
ATOM 651 O O . PHE A 1 81 ? -0.901 -1.045 -19.075 1.00 90.62 81 PHE A O 1
ATOM 658 N N . GLN A 1 82 ? -2.148 -0.883 -17.200 1.00 90.31 82 GLN A N 1
ATOM 659 C CA . GLN A 1 82 ? -3.434 -0.521 -17.797 1.00 90.31 82 GLN A CA 1
ATOM 660 C C . GLN A 1 82 ? -4.202 0.288 -16.755 1.00 90.31 82 GLN A C 1
ATOM 662 O O . GLN A 1 82 ? -4.310 -0.173 -15.615 1.00 90.31 82 GLN A O 1
ATOM 667 N N . VAL A 1 83 ? -4.753 1.438 -17.142 1.00 90.62 83 VAL A N 1
ATOM 668 C CA . VAL A 1 83 ? -5.510 2.314 -16.237 1.00 90.62 83 VAL A CA 1
ATOM 669 C C . VAL A 1 83 ? -6.692 1.555 -15.625 1.00 90.62 83 VAL A C 1
ATOM 671 O O . VAL A 1 83 ? -7.500 0.947 -16.333 1.00 90.62 83 VAL A O 1
ATOM 674 N N . ARG A 1 84 ? -6.770 1.561 -14.290 1.00 92.75 84 ARG A N 1
ATOM 675 C CA . ARG A 1 84 ? -7.839 0.950 -13.487 1.00 92.75 84 ARG A CA 1
ATOM 676 C C . ARG A 1 84 ? -8.035 1.726 -12.193 1.00 92.75 84 ARG A C 1
ATOM 678 O O . ARG A 1 84 ? -7.112 2.368 -11.700 1.00 92.75 84 ARG A O 1
ATOM 685 N N . GLU A 1 85 ? -9.224 1.598 -11.617 1.00 94.25 85 GLU A N 1
ATOM 686 C CA . GLU A 1 85 ? -9.524 2.152 -10.299 1.00 94.25 85 GLU A CA 1
ATOM 687 C C . GLU A 1 85 ? -8.562 1.599 -9.231 1.00 94.25 85 GLU A C 1
ATOM 689 O O . GLU A 1 85 ? -8.252 0.402 -9.205 1.00 94.25 85 GLU A O 1
ATOM 694 N N . ASN A 1 86 ? -8.091 2.484 -8.345 1.00 95.69 86 ASN A N 1
ATOM 695 C CA . ASN A 1 86 ? -7.216 2.167 -7.212 1.00 95.69 86 ASN A CA 1
ATOM 696 C C . ASN A 1 86 ? -5.938 1.376 -7.582 1.00 95.69 86 ASN A C 1
ATOM 698 O O . ASN A 1 86 ? -5.376 0.656 -6.746 1.00 95.69 86 ASN A O 1
ATOM 702 N N . LEU A 1 87 ? -5.469 1.496 -8.827 1.00 96.25 87 LEU A N 1
ATOM 703 C CA . LEU A 1 87 ? -4.233 0.886 -9.305 1.00 96.25 87 LEU A CA 1
ATOM 704 C C . LEU A 1 87 ? -3.140 1.946 -9.441 1.00 96.25 87 LEU A C 1
ATOM 706 O O . LEU A 1 87 ? -3.358 3.001 -10.029 1.00 96.25 87 LEU A O 1
ATOM 710 N N . ILE A 1 88 ? -1.957 1.642 -8.916 1.00 95.56 88 ILE A N 1
ATOM 711 C CA . ILE A 1 88 ? -0.791 2.521 -8.958 1.00 95.56 88 ILE A CA 1
ATOM 712 C C . ILE A 1 88 ? 0.220 1.951 -9.949 1.00 95.56 88 ILE A C 1
ATOM 714 O O . ILE A 1 88 ? 0.594 0.777 -9.856 1.00 95.56 88 ILE A O 1
ATOM 718 N N . GLN A 1 89 ? 0.677 2.785 -10.881 1.00 93.19 89 GLN A N 1
ATOM 719 C CA . GLN A 1 89 ? 1.739 2.434 -11.816 1.00 93.19 89 GLN A CA 1
ATOM 720 C C . GLN A 1 89 ? 3.097 2.536 -11.123 1.00 93.19 89 GLN A C 1
ATOM 722 O O . GLN A 1 89 ? 3.476 3.607 -10.650 1.00 93.19 89 GLN A O 1
ATOM 727 N N . THR A 1 90 ? 3.852 1.440 -11.071 1.00 92.31 90 THR A N 1
ATOM 728 C CA . THR A 1 90 ? 5.215 1.459 -10.528 1.00 92.31 90 THR A CA 1
ATOM 729 C C . THR A 1 90 ? 6.244 1.729 -11.618 1.00 92.31 90 THR A C 1
ATOM 731 O O . THR A 1 90 ? 6.260 1.072 -12.662 1.00 92.31 90 THR A O 1
ATOM 734 N N . ILE A 1 91 ? 7.151 2.662 -11.335 1.00 88.00 91 ILE A N 1
ATOM 735 C CA . ILE A 1 91 ? 8.266 3.054 -12.193 1.00 88.00 91 ILE A CA 1
ATOM 736 C C . ILE A 1 91 ? 9.565 2.978 -11.379 1.00 88.00 91 ILE A C 1
ATOM 738 O O . ILE A 1 91 ? 9.617 3.416 -10.232 1.00 88.00 91 ILE A O 1
ATOM 742 N N . GLY A 1 92 ? 10.611 2.408 -11.980 1.00 84.50 92 GLY A N 1
ATOM 743 C CA . GLY A 1 92 ? 11.973 2.399 -11.441 1.00 84.50 92 GLY A CA 1
ATOM 744 C C . GLY A 1 92 ? 12.934 3.212 -12.313 1.00 84.50 92 GLY A C 1
ATOM 745 O O . GLY A 1 92 ? 12.577 3.638 -13.408 1.00 84.50 92 GLY A O 1
ATOM 746 N N . LEU A 1 93 ? 14.177 3.382 -11.851 1.00 74.56 93 LEU A N 1
ATOM 747 C CA . LEU A 1 93 ? 15.228 4.153 -12.550 1.00 74.56 93 LEU A CA 1
ATOM 748 C C . LEU A 1 93 ? 15.769 3.497 -13.830 1.00 74.56 93 LEU A C 1
ATOM 750 O O . LEU A 1 93 ? 16.638 4.065 -14.494 1.00 74.56 93 LEU A O 1
ATOM 754 N N . ASP A 1 94 ? 15.335 2.276 -14.136 1.00 70.94 94 ASP A N 1
ATOM 755 C CA . ASP A 1 94 ? 15.662 1.564 -15.369 1.00 70.94 94 ASP A CA 1
ATOM 756 C C . ASP A 1 94 ? 14.873 2.072 -16.584 1.00 70.94 94 ASP A C 1
ATOM 758 O O . ASP A 1 94 ? 15.234 1.743 -17.712 1.00 70.94 94 ASP A O 1
ATOM 762 N N . LYS A 1 95 ? 13.835 2.891 -16.370 1.00 66.94 95 LYS A N 1
ATOM 763 C CA . LYS A 1 95 ? 13.040 3.507 -17.436 1.00 66.94 95 LYS A CA 1
ATOM 764 C C . LYS A 1 95 ? 13.306 5.008 -17.504 1.00 66.94 95 LYS A C 1
ATOM 766 O O . LYS A 1 95 ? 13.395 5.665 -16.470 1.00 66.94 95 LYS A O 1
ATOM 771 N N . ASN A 1 96 ? 13.402 5.537 -18.721 1.00 64.88 96 ASN A N 1
ATOM 772 C CA . ASN A 1 96 ? 13.406 6.974 -18.948 1.00 64.88 96 ASN A CA 1
ATOM 773 C C . ASN A 1 96 ? 11.979 7.505 -18.727 1.00 64.88 96 ASN A C 1
ATOM 775 O O . ASN A 1 96 ? 11.044 7.034 -19.376 1.00 64.88 96 ASN A O 1
ATOM 779 N N . LEU A 1 97 ? 11.809 8.441 -17.789 1.00 63.78 97 LEU A N 1
ATOM 780 C CA . LEU A 1 97 ? 10.517 9.064 -17.489 1.00 63.78 97 LEU A CA 1
ATOM 781 C C . LEU A 1 97 ? 9.950 9.799 -18.709 1.00 63.78 97 LEU A C 1
ATOM 783 O O . LEU A 1 97 ? 8.739 9.799 -18.887 1.00 63.78 97 LEU A O 1
ATOM 787 N N . ASP A 1 98 ? 10.807 10.331 -19.582 1.00 62.84 98 ASP A N 1
ATOM 788 C CA . ASP A 1 98 ? 10.396 11.030 -20.807 1.00 62.84 98 ASP A CA 1
ATOM 789 C C . ASP A 1 98 ? 9.861 10.087 -21.901 1.00 62.84 98 ASP A C 1
ATOM 791 O O . ASP A 1 98 ? 9.196 10.527 -22.836 1.00 62.84 98 ASP A O 1
ATOM 795 N N . GLU A 1 99 ? 10.157 8.788 -21.800 1.00 62.66 99 GLU A N 1
ATOM 796 C CA . GLU A 1 99 ? 9.706 7.748 -22.740 1.00 62.66 99 GLU A CA 1
ATOM 797 C C . GLU A 1 99 ? 8.542 6.924 -22.188 1.00 62.66 99 GLU A C 1
ATOM 799 O O . GLU A 1 99 ? 7.992 6.062 -22.881 1.00 62.66 99 GLU A O 1
ATOM 804 N N . LEU A 1 100 ? 8.173 7.151 -20.928 1.00 62.66 100 LEU A N 1
ATOM 805 C CA . LEU A 1 100 ? 6.949 6.596 -20.395 1.00 62.66 100 LEU A CA 1
ATOM 806 C C . LEU A 1 100 ? 5.794 7.330 -21.062 1.00 62.66 100 LEU A C 1
ATOM 808 O O . LEU A 1 100 ? 5.687 8.550 -20.969 1.00 62.66 100 LEU A O 1
ATOM 812 N N . ASP A 1 101 ? 4.918 6.566 -21.714 1.00 59.59 101 ASP A N 1
ATOM 813 C CA . ASP A 1 101 ? 3.558 7.026 -21.956 1.00 59.59 101 ASP A CA 1
ATOM 814 C C . ASP A 1 101 ? 3.013 7.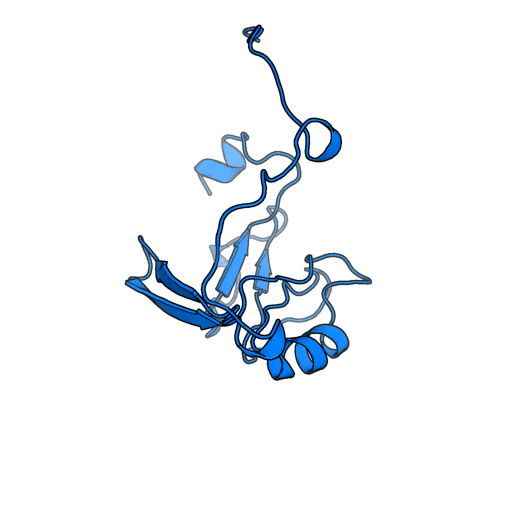388 -20.571 1.00 59.59 101 ASP A C 1
ATOM 816 O O . ASP A 1 101 ? 2.676 6.506 -19.770 1.00 59.59 101 ASP A O 1
ATOM 820 N N . TYR A 1 102 ? 3.013 8.684 -20.252 1.00 58.31 102 TYR A N 1
ATOM 821 C CA . TYR A 1 102 ? 2.203 9.245 -19.183 1.00 58.31 102 TYR A CA 1
ATOM 822 C C . TYR A 1 102 ? 0.756 9.123 -19.651 1.00 58.31 102 TYR A C 1
ATOM 824 O O . TYR A 1 102 ? 0.111 10.088 -20.045 1.00 58.31 102 TYR A O 1
ATOM 832 N N . ASP A 1 103 ? 0.301 7.877 -19.690 1.00 55.53 103 ASP A N 1
ATOM 833 C CA . ASP A 1 103 ? -1.085 7.507 -19.859 1.00 55.53 103 ASP A CA 1
ATOM 834 C C . ASP A 1 103 ? -1.842 8.003 -18.619 1.00 55.53 103 ASP A C 1
ATOM 836 O O . ASP A 1 103 ? -1.218 8.383 -17.622 1.00 55.53 103 ASP A O 1
ATOM 840 N N . ASP A 1 104 ? -3.171 7.999 -18.664 1.00 66.06 104 ASP A N 1
ATOM 841 C CA . ASP A 1 104 ? -4.097 8.598 -17.683 1.00 66.06 104 ASP A CA 1
ATOM 842 C C . ASP A 1 104 ? -4.045 8.000 -16.243 1.00 66.06 104 ASP A C 1
ATOM 844 O O . ASP A 1 104 ? -5.052 7.918 -15.534 1.00 66.06 104 ASP A O 1
ATOM 848 N N . SER A 1 105 ? -2.884 7.533 -15.777 1.00 74.31 105 SER A N 1
ATOM 849 C CA . SER A 1 105 ? -2.646 7.028 -14.435 1.00 74.31 105 SER A CA 1
ATOM 850 C C . SER A 1 105 ? -2.752 8.142 -13.401 1.00 74.31 105 SER A C 1
ATOM 852 O O . SER A 1 105 ? -1.906 9.027 -13.283 1.00 74.31 105 SER A O 1
ATOM 854 N N . GLU A 1 106 ? -3.775 8.032 -12.566 1.00 86.50 106 GLU A N 1
ATOM 855 C CA . GLU A 1 106 ? -3.992 8.897 -11.409 1.00 86.50 106 GLU A CA 1
ATOM 856 C C . GLU A 1 106 ? -2.884 8.751 -10.345 1.00 86.50 106 GLU A C 1
ATOM 858 O O . GLU A 1 106 ? -2.625 9.678 -9.573 1.00 86.50 106 GLU A O 1
ATOM 863 N N . TRP A 1 107 ? -2.208 7.594 -10.311 1.00 92.06 107 TRP A N 1
ATOM 864 C CA . TRP A 1 107 ? -1.242 7.240 -9.275 1.00 92.06 107 TRP A CA 1
ATOM 865 C C . TRP A 1 107 ? 0.071 6.711 -9.839 1.00 92.06 107 TRP A C 1
ATOM 867 O O . TRP A 1 107 ? 0.100 5.776 -10.643 1.00 92.06 107 TRP A O 1
ATOM 877 N N . ILE A 1 108 ? 1.176 7.233 -9.307 1.00 91.62 108 ILE A N 1
ATOM 878 C CA . ILE A 1 108 ? 2.531 6.807 -9.657 1.00 91.62 108 ILE A CA 1
ATOM 879 C C . ILE A 1 108 ? 3.297 6.418 -8.387 1.00 91.62 108 ILE A C 1
ATOM 881 O O . ILE A 1 108 ? 3.309 7.151 -7.398 1.00 91.62 108 ILE A O 1
ATOM 885 N N . CYS A 1 109 ? 3.955 5.260 -8.427 1.00 93.38 109 CYS A N 1
ATOM 886 C CA . CYS A 1 109 ? 4.889 4.774 -7.417 1.00 93.38 109 CYS A CA 1
ATOM 887 C C . CYS A 1 109 ? 6.300 4.773 -8.015 1.00 93.38 109 CYS A C 1
ATOM 889 O O . CYS A 1 109 ? 6.643 3.899 -8.809 1.00 93.38 109 CYS A O 1
ATOM 891 N N . LEU A 1 110 ? 7.108 5.763 -7.635 1.00 91.12 110 LEU A N 1
ATOM 892 C CA . LEU A 1 110 ? 8.532 5.806 -7.962 1.00 91.12 110 LEU A CA 1
ATOM 893 C C . LEU A 1 110 ? 9.289 4.987 -6.913 1.00 91.12 110 LEU A C 1
ATOM 895 O O . LEU A 1 110 ? 9.315 5.376 -5.745 1.00 91.12 110 LEU A O 1
ATOM 899 N N . ASP A 1 111 ? 9.863 3.852 -7.312 1.00 91.31 111 ASP A N 1
ATOM 900 C CA . ASP A 1 111 ? 10.472 2.898 -6.380 1.00 91.31 111 ASP A CA 1
ATOM 901 C C . ASP A 1 111 ? 11.910 2.526 -6.761 1.00 91.31 111 ASP A C 1
ATOM 903 O O . ASP A 1 111 ? 12.211 2.112 -7.887 1.00 91.31 111 ASP A O 1
ATOM 907 N N . VAL A 1 112 ? 12.806 2.672 -5.784 1.00 90.31 112 VAL A N 1
ATOM 908 C CA . VAL A 1 112 ? 14.240 2.395 -5.874 1.00 90.31 112 VAL A CA 1
ATOM 909 C C . VAL A 1 112 ? 14.759 1.902 -4.531 1.00 90.31 112 VAL A C 1
ATOM 911 O O . VAL A 1 112 ? 14.355 2.381 -3.476 1.00 90.31 112 VAL A O 1
ATOM 914 N N . ALA A 1 113 ? 15.753 1.013 -4.556 1.00 90.44 113 ALA A N 1
ATOM 915 C CA . ALA A 1 113 ? 16.363 0.512 -3.324 1.00 90.44 113 ALA A CA 1
ATOM 916 C C . ALA A 1 113 ? 17.061 1.614 -2.498 1.00 90.44 113 ALA A C 1
ATOM 918 O O . ALA A 1 113 ? 17.107 1.532 -1.274 1.00 90.44 113 ALA A O 1
ATOM 919 N N . ASN A 1 114 ? 17.613 2.643 -3.156 1.00 89.62 114 ASN A N 1
ATOM 920 C CA . ASN A 1 114 ? 18.266 3.774 -2.496 1.00 89.62 114 ASN A CA 1
ATOM 921 C C . ASN A 1 114 ? 17.702 5.115 -2.993 1.00 89.62 114 ASN A C 1
ATOM 923 O O . ASN A 1 114 ? 18.187 5.683 -3.973 1.00 89.62 114 ASN A O 1
ATOM 927 N N . GLY A 1 115 ? 16.708 5.640 -2.274 1.00 89.06 115 GLY A N 1
ATOM 928 C CA . GLY A 1 115 ? 16.077 6.932 -2.571 1.00 89.06 115 GLY A CA 1
ATOM 929 C C . GLY A 1 115 ? 16.932 8.168 -2.257 1.00 89.06 115 GLY A C 1
ATOM 930 O O . GLY A 1 115 ? 16.499 9.276 -2.537 1.00 89.06 115 GLY A O 1
ATOM 931 N N . TYR A 1 116 ? 18.135 8.012 -1.688 1.00 86.75 116 TYR A N 1
ATOM 932 C CA . TYR A 1 116 ? 19.037 9.134 -1.376 1.00 86.75 116 TYR A CA 1
ATOM 933 C C . TYR A 1 116 ? 20.002 9.483 -2.514 1.00 86.75 116 TYR A C 1
ATOM 935 O O . TYR A 1 116 ? 20.847 10.362 -2.355 1.00 86.75 116 TYR A O 1
ATOM 943 N N . THR A 1 117 ? 19.951 8.757 -3.630 1.00 84.12 117 THR A N 1
ATOM 944 C CA . THR A 1 117 ? 20.853 9.025 -4.755 1.00 84.12 117 THR A CA 1
ATOM 945 C C . THR A 1 117 ? 20.474 10.327 -5.456 1.00 84.12 117 THR A C 1
ATOM 947 O O . THR A 1 117 ? 19.295 10.574 -5.690 1.00 84.12 117 THR A O 1
ATOM 950 N N . GLU A 1 118 ? 21.467 11.130 -5.850 1.00 81.06 118 GLU A N 1
ATOM 951 C CA . GLU A 1 118 ? 21.243 12.325 -6.687 1.00 81.06 118 GLU A CA 1
ATOM 952 C C . GLU A 1 118 ? 20.512 11.955 -7.977 1.00 81.06 118 GLU A C 1
ATOM 954 O O . GLU A 1 118 ? 19.557 12.614 -8.357 1.00 81.06 118 GLU A O 1
ATOM 959 N N . ARG A 1 119 ? 20.842 10.795 -8.561 1.00 77.31 119 ARG A N 1
ATOM 960 C CA . ARG A 1 119 ? 20.123 10.237 -9.712 1.00 77.31 119 ARG A CA 1
ATOM 961 C C . ARG A 1 119 ? 18.611 10.097 -9.493 1.00 77.31 119 ARG A C 1
ATOM 963 O O . ARG A 1 119 ? 17.897 10.117 -10.477 1.00 77.31 119 ARG A O 1
ATOM 970 N N . PHE A 1 120 ? 18.123 9.896 -8.268 1.00 79.38 120 PHE A N 1
ATOM 971 C CA . PHE A 1 120 ? 16.683 9.843 -7.986 1.00 79.38 120 PHE A CA 1
ATOM 972 C C . PHE A 1 120 ? 16.068 11.234 -7.785 1.00 79.38 120 PHE A C 1
ATOM 974 O O . PHE A 1 120 ? 14.884 11.413 -8.038 1.00 79.38 120 PHE A O 1
ATOM 981 N N . ASN A 1 121 ? 16.856 12.203 -7.315 1.00 72.69 121 ASN A N 1
ATOM 982 C CA . ASN A 1 121 ? 16.402 13.571 -7.062 1.00 72.69 121 ASN A CA 1
ATOM 983 C C . ASN A 1 121 ? 16.430 14.457 -8.316 1.00 72.69 121 ASN A C 1
ATOM 985 O O . ASN A 1 121 ? 15.602 15.352 -8.448 1.00 72.69 121 ASN A O 1
ATOM 989 N N . ASP A 1 122 ? 17.399 14.221 -9.196 1.00 67.44 122 ASP A N 1
ATOM 990 C CA . ASP A 1 122 ? 17.655 15.030 -10.389 1.00 67.44 122 ASP A CA 1
ATOM 991 C C . ASP A 1 122 ? 16.962 14.461 -11.644 1.00 67.44 122 ASP A C 1
ATOM 993 O O . ASP A 1 122 ? 17.159 14.991 -12.738 1.00 67.44 122 ASP A O 1
ATOM 997 N N . TYR A 1 123 ? 16.193 13.373 -11.483 1.00 54.69 123 TYR A N 1
ATOM 998 C CA . TYR A 1 123 ? 15.369 12.734 -12.518 1.00 54.69 123 TYR A CA 1
ATOM 999 C C . TYR A 1 123 ? 13.958 13.322 -12.569 1.00 54.69 123 TYR A C 1
ATOM 1001 O O . TYR A 1 123 ? 13.395 13.611 -11.487 1.00 54.69 123 TYR A O 1
#